Protein AF-A0A1Y1Y7H6-F1 (afdb_monomer_lite)

Foldseek 3Di:
DDDDDDDDDDPPVVVVVVVVVVVPPDPDLDLQAAPAPPGGDGCVPPWAQQPPPRHTHHPQQNDLVRRDPVSVVVVVVVVVVVVVVVVVVVVVQCVVPPCQVVDPVHHVVVVVVVVVVVVVVVVVVVVVCVVPDPDD

Secondary structure (DSSP, 8-state):
-----------SHHHHHHHHHHHHS--PPPTTB-SSTT---B-SSS-EEPTTT--EE-TTT-SHHHH-HHHHHHHHHHHHHHHHHHHHHHHHHHHHSTTTTS-TT--THHHHHHHHHHHHHHHHHHHHHHHHSPP-

Organism: NCBI:txid1314790

pLDDT: mean 80.0, std 14.98, range [40.03, 96.31]

Structure (mmCIF, N/CA/C/O backbone):
data_AF-A0A1Y1Y7H6-F1
#
_entry.id   AF-A0A1Y1Y7H6-F1
#
loop_
_atom_site.group_PDB
_atom_site.id
_atom_site.type_symbol
_atom_site.label_atom_id
_atom_site.label_alt_id
_atom_site.label_comp_id
_atom_site.label_asym_id
_atom_site.label_entity_id
_atom_site.label_seq_id
_atom_site.pdbx_PDB_ins_code
_atom_site.Cartn_x
_atom_site.Cartn_y
_atom_site.Cartn_z
_atom_site.occupancy
_atom_site.B_iso_or_equiv
_atom_site.auth_seq_id
_atom_site.auth_comp_id
_atom_site.auth_asym_id
_atom_site.auth_atom_id
_atom_site.pdbx_PDB_model_num
ATOM 1 N N . MET A 1 1 ? -16.641 -45.936 65.839 1.00 40.03 1 MET A N 1
ATOM 2 C CA . MET A 1 1 ? -17.291 -45.853 64.513 1.00 40.03 1 MET A CA 1
ATOM 3 C C . MET A 1 1 ? -17.625 -44.395 64.236 1.00 40.03 1 MET A C 1
ATOM 5 O O . MET A 1 1 ? -18.627 -43.922 64.743 1.00 40.03 1 MET A O 1
ATOM 9 N N . SER A 1 2 ? -16.796 -43.677 63.478 1.00 43.53 2 SER A N 1
ATOM 10 C CA . SER A 1 2 ? -17.070 -42.270 63.145 1.00 43.53 2 SER A CA 1
ATOM 11 C C . SER A 1 2 ? -16.804 -42.062 61.661 1.00 43.53 2 SER A C 1
ATOM 13 O O . SER A 1 2 ? -15.666 -41.887 61.232 1.00 43.53 2 SER A O 1
ATOM 15 N N . LYS A 1 3 ? -17.862 -42.191 60.855 1.00 45.91 3 LYS A N 1
ATOM 16 C CA . LYS A 1 3 ? -17.809 -41.990 59.405 1.00 45.91 3 LYS A CA 1
ATOM 17 C C . LYS A 1 3 ? -17.693 -40.491 59.125 1.00 45.91 3 LYS A C 1
ATOM 19 O O . LYS A 1 3 ? -18.618 -39.729 59.383 1.00 45.91 3 LYS A O 1
ATOM 24 N N . LYS A 1 4 ? -16.537 -40.096 58.594 1.00 44.19 4 LYS A N 1
ATOM 25 C CA . LYS A 1 4 ? -16.246 -38.774 58.035 1.00 44.19 4 LYS A CA 1
ATOM 26 C C . LYS A 1 4 ? -17.169 -38.531 56.837 1.00 44.19 4 LYS A C 1
ATOM 28 O O . LYS A 1 4 ? -16.998 -39.158 55.795 1.00 44.19 4 LYS A O 1
ATOM 33 N N . GLN A 1 5 ? -18.155 -37.653 56.992 1.00 52.19 5 GLN A N 1
ATOM 34 C CA . GLN A 1 5 ? -18.986 -37.190 55.883 1.00 52.19 5 GLN A CA 1
ATOM 35 C C . GLN A 1 5 ? -18.207 -36.105 55.126 1.00 52.19 5 GLN A C 1
ATOM 37 O O . GLN A 1 5 ? -18.011 -35.002 55.629 1.00 52.19 5 GLN A O 1
ATOM 42 N N . LYS A 1 6 ? -17.699 -36.439 53.934 1.00 46.81 6 LYS A N 1
ATOM 43 C CA . LYS A 1 6 ? -17.248 -35.449 52.946 1.00 46.81 6 LYS A CA 1
ATOM 44 C C . LYS A 1 6 ? -18.500 -34.895 52.269 1.00 46.81 6 LYS A C 1
ATOM 46 O O . LYS A 1 6 ? -19.166 -35.628 51.545 1.00 46.81 6 LYS A O 1
ATOM 51 N N . ASN A 1 7 ? -18.818 -33.634 52.538 1.00 48.47 7 ASN A N 1
ATOM 52 C CA . ASN A 1 7 ? -19.886 -32.915 51.853 1.00 48.47 7 ASN A CA 1
ATOM 53 C C . ASN A 1 7 ? -19.362 -32.438 50.480 1.00 48.47 7 ASN A C 1
ATOM 55 O O . ASN A 1 7 ? -18.284 -31.838 50.451 1.00 48.47 7 ASN A O 1
ATOM 59 N N . PRO A 1 8 ? -20.033 -32.738 49.354 1.00 56.53 8 PRO A N 1
ATOM 60 C CA . PRO A 1 8 ? -19.617 -32.289 48.032 1.00 56.53 8 PRO A CA 1
ATOM 61 C C . PRO A 1 8 ? -20.243 -30.931 47.668 1.00 56.53 8 PRO A C 1
ATOM 63 O O . PRO A 1 8 ? -21.334 -30.610 48.134 1.00 56.53 8 PRO A O 1
ATOM 66 N N . LYS A 1 9 ? -19.582 -30.243 46.726 1.00 50.62 9 LYS A N 1
ATOM 67 C CA . LYS A 1 9 ? -19.993 -29.052 45.950 1.00 50.62 9 LYS A CA 1
ATOM 68 C C . LYS A 1 9 ? -19.611 -27.687 46.524 1.00 50.62 9 LYS A C 1
ATOM 70 O O . LYS A 1 9 ? -20.128 -27.278 47.558 1.00 50.62 9 LYS A O 1
ATOM 75 N N . LYS A 1 10 ? -18.781 -26.979 45.755 1.00 47.00 10 LYS A N 1
ATOM 76 C CA . LYS A 1 10 ? -19.132 -25.736 45.049 1.00 47.00 10 LYS A CA 1
ATOM 77 C C . LYS A 1 10 ? -18.235 -25.655 43.814 1.00 47.00 10 LYS A C 1
ATOM 79 O O . LYS A 1 10 ? -17.021 -25.635 43.944 1.00 47.00 10 LYS A O 1
ATOM 84 N N . GLU A 1 11 ? -18.854 -25.729 42.645 1.00 57.41 11 GLU A N 1
ATOM 85 C CA . GLU A 1 11 ? -18.214 -25.618 41.322 1.00 57.41 11 GLU A CA 1
ATOM 86 C C . GLU A 1 11 ? -18.510 -24.225 40.717 1.00 57.41 11 GLU A C 1
ATOM 88 O O . GLU A 1 11 ? -18.161 -23.941 39.577 1.00 57.41 11 GLU A O 1
ATOM 93 N N . ASP A 1 12 ? -19.171 -23.362 41.500 1.00 56.78 12 ASP A N 1
ATOM 94 C CA . ASP A 1 12 ? -19.652 -22.039 41.098 1.00 56.78 12 ASP A CA 1
ATOM 95 C C . ASP A 1 12 ? -18.588 -20.948 41.323 1.00 56.78 12 ASP A C 1
ATOM 97 O O . ASP A 1 12 ? -18.496 -20.009 40.536 1.00 56.78 12 ASP A O 1
ATOM 101 N N . ASP A 1 13 ? -17.730 -21.110 42.341 1.00 59.03 13 ASP A N 1
ATOM 102 C CA . ASP A 1 13 ? -16.680 -20.135 42.676 1.00 59.03 13 ASP A CA 1
ATOM 103 C C . ASP A 1 13 ? -15.620 -20.029 41.548 1.00 59.03 13 ASP A C 1
ATOM 105 O O . ASP A 1 13 ? -15.135 -18.940 41.245 1.00 59.03 13 ASP A O 1
ATOM 109 N N . ASP A 1 14 ? -15.326 -21.135 40.848 1.00 71.94 14 ASP A N 1
ATOM 110 C CA . ASP A 1 14 ? -14.384 -21.159 39.713 1.00 71.94 14 ASP A CA 1
ATOM 111 C C . ASP A 1 14 ? -14.937 -20.445 38.462 1.00 71.94 14 ASP A C 1
ATOM 113 O O . ASP A 1 14 ? -14.180 -19.905 37.647 1.00 71.94 14 ASP A O 1
ATOM 117 N N . LEU A 1 15 ? -16.263 -20.442 38.281 1.00 72.75 15 LEU A N 1
ATOM 118 C CA . LEU A 1 15 ? -16.916 -19.771 37.155 1.00 72.75 15 LEU A CA 1
ATOM 119 C C . LEU A 1 15 ? -16.983 -18.261 37.379 1.00 72.75 15 LEU A C 1
ATOM 121 O O . LEU A 1 15 ? -16.716 -17.502 36.445 1.00 72.75 15 LEU A O 1
ATOM 125 N N . ASP A 1 16 ? -17.288 -17.827 38.601 1.00 81.00 16 ASP A N 1
ATOM 126 C CA . ASP A 1 16 ? -17.306 -16.408 38.961 1.00 81.00 16 ASP A CA 1
ATOM 127 C C . ASP A 1 16 ? -15.906 -15.777 38.866 1.00 81.00 16 ASP A C 1
ATOM 129 O O . ASP A 1 16 ? -15.763 -14.671 38.336 1.00 81.00 16 ASP A O 1
ATOM 133 N N . ASP A 1 17 ? -14.847 -16.492 39.259 1.00 80.88 17 ASP A N 1
ATOM 134 C CA . ASP A 1 17 ? -13.464 -16.030 39.076 1.00 80.88 17 ASP A CA 1
ATOM 135 C C . ASP A 1 17 ? -13.072 -15.919 37.593 1.00 80.88 17 ASP A C 1
ATOM 137 O O . ASP A 1 17 ? -12.410 -14.957 37.183 1.00 80.88 17 ASP A O 1
ATOM 141 N N . LEU A 1 18 ? -13.534 -16.846 36.747 1.00 76.62 18 LEU A N 1
ATOM 142 C CA . LEU A 1 18 ? -13.300 -16.786 35.304 1.00 76.62 18 LEU A CA 1
ATOM 143 C C . LEU A 1 18 ? -14.050 -15.613 34.653 1.00 76.62 18 LEU A C 1
ATOM 145 O O . LEU A 1 18 ? -13.496 -14.917 33.797 1.00 76.62 18 LEU A O 1
ATOM 149 N N . VAL A 1 19 ? -15.288 -15.355 35.075 1.00 82.44 19 VAL A N 1
ATOM 150 C CA . VAL A 1 19 ? -16.092 -14.210 34.623 1.00 82.44 19 VAL A CA 1
ATOM 151 C C . VAL A 1 19 ? -15.443 -12.895 35.051 1.00 82.44 19 VAL A C 1
ATOM 153 O O . VAL A 1 19 ? -15.297 -11.991 34.225 1.00 82.44 19 VAL A O 1
ATOM 156 N N . ASN A 1 20 ? -14.963 -12.800 36.290 1.00 79.88 20 ASN A N 1
ATOM 157 C CA . ASN A 1 20 ? -14.237 -11.630 36.780 1.00 79.88 20 ASN A CA 1
ATOM 158 C C . ASN A 1 20 ? -12.932 -11.401 36.011 1.00 79.88 20 ASN A C 1
ATOM 160 O O . ASN A 1 20 ? -12.608 -10.256 35.694 1.00 79.88 20 ASN A O 1
ATOM 164 N N . HIS A 1 21 ? -12.212 -12.459 35.634 1.00 74.88 21 HIS A N 1
ATOM 165 C CA . HIS A 1 21 ? -11.014 -12.347 34.803 1.00 74.88 21 HIS A CA 1
ATOM 166 C C . HIS A 1 21 ? -11.332 -11.848 33.380 1.00 74.88 21 HIS A C 1
ATOM 168 O O . HIS A 1 21 ? -10.607 -11.012 32.838 1.00 74.88 21 HIS A O 1
ATOM 174 N N . ILE A 1 22 ? -12.437 -12.300 32.777 1.00 73.69 22 ILE A N 1
ATOM 175 C CA . ILE A 1 22 ? -12.902 -11.821 31.463 1.00 73.69 22 ILE A CA 1
ATOM 176 C C . ILE A 1 22 ? -13.317 -10.344 31.537 1.00 73.69 22 ILE A C 1
ATOM 178 O O . ILE A 1 22 ? -12.941 -9.561 30.666 1.00 73.69 22 ILE A O 1
ATOM 182 N N . LEU A 1 23 ? -14.040 -9.945 32.585 1.00 70.56 23 LEU A N 1
ATOM 183 C CA . LEU A 1 23 ? -14.499 -8.567 32.789 1.00 70.56 23 LEU A CA 1
ATOM 184 C C . LEU A 1 23 ? -13.369 -7.600 33.179 1.00 70.56 23 LEU A C 1
ATOM 186 O O . LEU A 1 23 ? -13.446 -6.416 32.857 1.00 70.56 23 LEU A O 1
ATOM 190 N N . SER A 1 24 ? -12.328 -8.094 33.856 1.00 66.69 24 SER A N 1
ATOM 191 C CA . SER A 1 24 ? -11.156 -7.302 34.262 1.00 66.69 24 SER A CA 1
ATOM 192 C C . SER A 1 24 ? -10.116 -7.165 33.150 1.00 66.69 24 SER A C 1
ATOM 194 O O . SER A 1 24 ? -9.305 -6.238 33.177 1.00 66.69 24 SER A O 1
ATOM 196 N N . SER A 1 25 ? -10.125 -8.066 32.162 1.00 62.41 25 SER A N 1
ATOM 197 C CA . SER A 1 25 ? -9.348 -7.875 30.941 1.00 62.41 25 SER A CA 1
ATOM 198 C C . SER A 1 25 ? -9.914 -6.677 30.175 1.00 62.41 25 SER A C 1
ATOM 200 O O . SER A 1 25 ? -11.124 -6.591 29.972 1.00 62.41 25 SER A O 1
ATOM 202 N N . GLU A 1 26 ? -9.056 -5.715 29.809 1.00 61.44 26 GLU A N 1
ATOM 203 C CA . GLU A 1 26 ? -9.491 -4.502 29.107 1.00 61.44 26 GLU A CA 1
ATOM 204 C C . GLU A 1 26 ? -10.415 -4.887 27.941 1.00 61.44 26 GLU A C 1
ATOM 206 O O . GLU A 1 26 ? -10.026 -5.731 27.124 1.00 61.44 26 GLU A O 1
ATOM 211 N N . PRO A 1 27 ? -11.624 -4.298 27.837 1.00 58.00 27 PRO A N 1
ATOM 212 C CA . PRO A 1 27 ? -12.563 -4.674 26.797 1.00 58.00 27 PRO A CA 1
ATOM 213 C C . PRO A 1 27 ? -11.882 -4.453 25.452 1.00 58.00 27 PRO A C 1
ATOM 215 O O . PRO A 1 27 ? -11.535 -3.322 25.091 1.00 58.00 27 PRO A O 1
ATOM 218 N N . ALA A 1 28 ? -11.654 -5.546 24.722 1.00 63.28 28 ALA A N 1
ATOM 219 C CA . ALA A 1 28 ? -11.130 -5.485 23.372 1.00 63.28 28 ALA A CA 1
ATOM 220 C C . ALA A 1 28 ? -11.994 -4.489 22.586 1.00 63.28 28 ALA A C 1
ATOM 222 O O . ALA A 1 28 ? -13.218 -4.630 22.535 1.00 63.28 28 ALA A O 1
ATOM 223 N N . LYS A 1 29 ? -11.369 -3.431 22.042 1.00 64.50 29 LYS A N 1
ATOM 224 C CA . LYS A 1 29 ? -12.104 -2.399 21.300 1.00 64.50 29 LYS A CA 1
ATOM 225 C C . LYS A 1 29 ? -12.962 -3.080 20.228 1.00 64.50 29 LYS A C 1
ATOM 227 O O . LYS A 1 29 ? -12.437 -3.938 19.517 1.00 64.50 29 LYS A O 1
ATOM 232 N N . PRO A 1 30 ? -14.241 -2.700 20.084 1.00 68.12 30 PRO A N 1
ATOM 233 C CA . PRO A 1 30 ? -15.117 -3.340 19.119 1.00 68.12 30 PRO A CA 1
ATOM 234 C C . PRO A 1 30 ? -14.553 -3.171 17.703 1.00 68.12 30 PRO A C 1
ATOM 236 O O . PRO A 1 30 ? -14.126 -2.081 17.318 1.00 68.12 30 PRO A O 1
ATOM 239 N N . ASP A 1 31 ? -14.627 -4.229 16.891 1.00 70.75 31 ASP A N 1
ATOM 240 C CA . ASP A 1 31 ? -14.125 -4.263 15.501 1.00 70.75 31 ASP A CA 1
ATOM 241 C C . ASP A 1 31 ? -14.749 -3.205 14.568 1.00 70.75 31 ASP A C 1
ATOM 243 O O . ASP A 1 31 ? -14.317 -3.015 13.425 1.00 70.75 31 ASP A O 1
ATOM 247 N N . ASN A 1 32 ? -15.794 -2.532 15.050 1.00 83.12 32 ASN A N 1
ATOM 248 C CA . ASN A 1 32 ? -16.561 -1.504 14.361 1.00 83.12 32 ASN A CA 1
ATOM 249 C C . ASN A 1 32 ? -16.068 -0.080 14.645 1.00 83.12 32 ASN A C 1
ATOM 251 O O . ASN A 1 32 ? -16.710 0.873 14.199 1.00 83.12 32 ASN A O 1
ATOM 255 N N . GLU A 1 33 ? -14.974 0.084 15.386 1.00 89.19 33 GLU A N 1
ATOM 256 C CA . GLU A 1 33 ? -14.373 1.378 15.700 1.00 89.19 33 GLU A CA 1
ATOM 257 C C . GLU A 1 33 ? -12.972 1.529 15.100 1.00 89.19 33 GLU A C 1
ATOM 259 O O . GLU A 1 33 ? -12.320 0.583 14.655 1.00 89.19 33 GLU A O 1
ATOM 264 N N . CYS A 1 34 ? -12.508 2.774 15.028 1.00 91.12 34 CYS A N 1
ATOM 265 C CA . CYS A 1 34 ? -11.143 3.078 14.637 1.00 91.12 34 CYS A CA 1
ATOM 266 C C . CYS A 1 34 ? -10.162 2.482 15.658 1.00 91.12 34 CYS A C 1
ATOM 268 O O . CYS A 1 34 ? -10.245 2.768 16.850 1.00 91.12 34 CYS A O 1
ATOM 270 N N . ALA A 1 35 ? -9.180 1.718 15.181 1.00 89.25 35 ALA A N 1
ATOM 271 C CA . ALA A 1 35 ? -8.184 1.075 16.039 1.00 89.25 35 ALA A CA 1
ATOM 272 C C . ALA A 1 35 ? -7.172 2.047 16.680 1.00 89.25 35 ALA A C 1
ATOM 274 O O . ALA A 1 35 ? -6.358 1.638 17.508 1.00 89.25 35 ALA A O 1
ATOM 275 N N . GLU A 1 36 ? -7.213 3.326 16.303 1.00 87.94 36 GLU A N 1
ATOM 276 C CA . GLU A 1 36 ? -6.409 4.382 16.920 1.00 87.94 36 GLU A CA 1
ATOM 277 C C . GLU A 1 36 ? -6.814 4.588 18.388 1.00 87.94 36 GLU A C 1
ATOM 279 O O . GLU A 1 36 ? -8.002 4.584 18.720 1.00 87.94 36 GLU A O 1
ATOM 284 N N . LYS A 1 37 ? -5.852 4.769 19.303 1.00 84.25 37 LYS A N 1
ATOM 285 C CA . LYS A 1 37 ? -6.151 4.820 20.748 1.00 84.25 37 LYS A CA 1
ATOM 286 C C . LYS A 1 37 ? -7.039 6.011 21.095 1.00 84.25 37 LYS A C 1
ATOM 288 O O . LYS A 1 37 ? -7.998 5.850 21.847 1.00 84.25 37 LYS A O 1
ATOM 293 N N . THR A 1 38 ? -6.759 7.153 20.476 1.00 86.88 38 THR A N 1
ATOM 294 C CA . THR A 1 38 ? -7.426 8.442 20.706 1.00 86.88 38 THR A CA 1
ATOM 295 C C . THR A 1 38 ? -8.720 8.619 19.910 1.00 86.88 38 THR A C 1
ATOM 297 O O . THR A 1 38 ? -9.460 9.571 20.146 1.00 86.88 38 THR A O 1
ATOM 300 N N . CYS A 1 39 ? -9.034 7.716 18.976 1.00 87.38 39 CYS A N 1
ATOM 301 C CA . CYS A 1 39 ? -10.204 7.832 18.112 1.00 87.38 39 CYS A CA 1
ATOM 302 C C . CYS A 1 39 ? -11.281 6.810 18.492 1.00 87.38 39 CYS A C 1
ATOM 304 O O . CYS A 1 39 ? -10.993 5.629 18.655 1.00 87.38 39 CYS A O 1
ATOM 306 N N . ARG A 1 40 ? -12.538 7.263 18.571 1.00 85.31 40 ARG A N 1
ATOM 307 C CA . ARG A 1 40 ? -13.733 6.421 18.791 1.00 85.31 40 ARG A CA 1
ATOM 308 C C . ARG A 1 40 ? -14.718 6.483 17.619 1.00 85.31 40 ARG A C 1
ATOM 310 O O . ARG A 1 40 ? -15.916 6.269 17.767 1.00 85.31 40 ARG A O 1
ATOM 317 N N . GLN A 1 41 ? -14.233 6.860 16.437 1.00 88.00 41 GLN A N 1
ATOM 318 C CA . GLN A 1 41 ? -15.087 6.965 15.259 1.00 88.00 41 GLN A CA 1
ATOM 319 C C . GLN A 1 41 ? -15.472 5.568 14.763 1.00 88.00 41 GLN A C 1
ATOM 321 O O . GLN A 1 41 ? -14.597 4.723 14.564 1.00 88.00 41 GLN A O 1
ATOM 326 N N . LYS A 1 42 ? -16.767 5.353 14.508 1.00 88.38 42 LYS A N 1
ATOM 327 C CA . LYS A 1 42 ? -17.283 4.098 13.952 1.00 88.38 42 LYS A CA 1
ATOM 328 C C . LYS A 1 42 ? -16.795 3.903 12.510 1.00 88.38 42 LYS A C 1
ATOM 330 O O . LYS A 1 42 ? -16.938 4.790 11.670 1.00 88.38 42 LYS A O 1
ATOM 335 N N . THR A 1 43 ? -16.233 2.736 12.228 1.00 86.75 43 THR A N 1
ATOM 336 C CA . THR A 1 43 ? -15.685 2.283 10.938 1.00 86.75 43 THR A CA 1
ATOM 337 C C . THR A 1 43 ? -16.552 1.204 10.279 1.00 86.75 43 THR A C 1
ATOM 339 O O . THR A 1 43 ? -16.153 0.647 9.262 1.00 86.75 43 THR A O 1
ATOM 342 N N . SER A 1 44 ? -17.749 0.934 10.820 1.00 81.94 44 SER A N 1
ATOM 343 C CA . SER A 1 44 ? -18.670 -0.114 10.343 1.00 81.94 44 SER A CA 1
ATOM 344 C C . SER A 1 44 ? -19.063 0.027 8.861 1.00 81.94 44 SER A C 1
ATOM 346 O O . SER A 1 44 ? -19.062 -0.963 8.139 1.00 81.94 44 SER A O 1
ATOM 348 N N . LEU A 1 45 ? -19.323 1.254 8.385 1.00 81.06 45 LEU A N 1
ATOM 349 C CA . LEU A 1 45 ? -19.663 1.536 6.977 1.00 81.06 45 LEU A CA 1
ATOM 350 C C . LEU A 1 45 ? -18.444 1.905 6.117 1.00 81.06 45 LEU A C 1
ATOM 352 O O . LEU A 1 45 ? -18.335 1.478 4.973 1.00 81.06 45 LEU A O 1
ATOM 356 N N . MET A 1 46 ? -17.530 2.720 6.655 1.00 83.56 46 MET A N 1
ATOM 357 C CA . MET A 1 46 ? -16.369 3.258 5.932 1.00 83.56 46 MET A CA 1
ATOM 358 C C . MET A 1 46 ? -15.094 3.118 6.766 1.00 83.56 46 MET A C 1
ATOM 360 O O . MET A 1 46 ? -14.618 4.069 7.393 1.00 83.56 46 MET A O 1
ATOM 364 N N . GLY A 1 47 ? -14.555 1.902 6.783 1.00 89.38 47 GLY A N 1
ATOM 365 C CA . GLY A 1 47 ? -13.287 1.563 7.420 1.00 89.38 47 GLY A CA 1
ATOM 366 C C . GLY A 1 47 ? -12.205 1.241 6.394 1.00 89.38 47 GLY A C 1
ATOM 367 O O . GLY A 1 47 ? -12.447 0.521 5.430 1.00 89.38 47 GLY A O 1
ATOM 368 N N . PHE A 1 48 ? -10.992 1.738 6.625 1.00 91.38 48 PHE A N 1
ATOM 369 C CA . PHE A 1 48 ? -9.813 1.417 5.822 1.00 91.38 48 PHE A CA 1
ATOM 370 C C . PHE A 1 48 ? -8.935 0.432 6.576 1.00 91.38 48 PHE A C 1
ATOM 372 O O . PHE A 1 48 ? -8.543 0.693 7.713 1.00 91.38 48 PHE A O 1
ATOM 379 N N . LEU A 1 49 ? -8.609 -0.689 5.940 1.00 92.12 49 LEU A N 1
ATOM 380 C CA . LEU A 1 49 ? -7.663 -1.658 6.480 1.00 92.12 49 LEU A CA 1
ATOM 381 C C . LEU A 1 49 ? -6.234 -1.227 6.148 1.00 92.12 49 LEU A C 1
ATOM 383 O O . LEU A 1 49 ? -5.886 -1.035 4.984 1.00 92.12 49 LEU A O 1
ATOM 387 N N . CYS A 1 50 ? -5.388 -1.103 7.168 1.00 92.62 50 CYS A N 1
ATOM 388 C CA . CYS A 1 50 ? -3.966 -0.850 6.959 1.00 92.62 50 CYS A CA 1
ATOM 389 C C . CYS A 1 50 ? -3.261 -2.122 6.465 1.00 92.62 50 CYS A C 1
ATOM 391 O O . CYS A 1 50 ? -3.308 -3.155 7.131 1.00 92.62 50 CYS A O 1
ATOM 393 N N . GLY A 1 51 ? -2.538 -2.042 5.344 1.00 92.00 51 GLY A N 1
ATOM 394 C CA . GLY A 1 51 ? -1.794 -3.178 4.781 1.00 92.00 51 GLY A CA 1
ATOM 395 C C . GLY A 1 51 ? -0.634 -3.689 5.650 1.00 92.00 51 GLY A C 1
ATOM 396 O O . GLY A 1 51 ? -0.165 -4.802 5.438 1.00 92.00 51 GLY A O 1
ATOM 397 N N . TYR A 1 52 ? -0.186 -2.911 6.643 1.00 92.12 52 TYR A N 1
ATOM 398 C CA . TYR A 1 52 ? 0.960 -3.259 7.494 1.00 92.12 52 TYR A CA 1
ATOM 399 C C . TYR A 1 52 ? 0.555 -3.900 8.824 1.00 92.12 52 TYR A C 1
ATOM 401 O O . TYR A 1 52 ? 1.144 -4.900 9.230 1.00 92.12 52 TYR A O 1
ATOM 409 N N . CYS A 1 53 ? -0.432 -3.325 9.518 1.00 91.75 53 CYS A N 1
ATOM 410 C CA . CYS A 1 53 ? -0.897 -3.811 10.823 1.00 91.75 53 CYS A CA 1
ATOM 411 C C . CYS A 1 53 ? -2.257 -4.521 10.772 1.00 91.75 53 CYS A C 1
ATOM 413 O O . CYS A 1 53 ? -2.677 -5.075 11.782 1.00 91.75 53 CYS A O 1
ATOM 415 N N . ARG A 1 54 ? -2.933 -4.529 9.612 1.00 90.44 54 ARG A N 1
ATOM 416 C CA . ARG A 1 54 ? -4.223 -5.202 9.364 1.00 90.44 54 ARG A CA 1
ATOM 417 C C . ARG A 1 54 ? -5.361 -4.783 10.303 1.00 90.44 54 ARG A C 1
ATOM 419 O O . ARG A 1 54 ? -6.301 -5.538 10.515 1.00 90.44 54 ARG A O 1
ATOM 426 N N . ARG A 1 55 ? -5.302 -3.558 10.831 1.00 90.25 55 ARG A N 1
ATOM 427 C CA . ARG A 1 55 ? -6.368 -2.946 11.644 1.00 90.25 55 ARG A CA 1
ATOM 428 C C . ARG A 1 55 ? -7.219 -1.980 10.816 1.00 90.25 55 ARG A C 1
ATOM 430 O O . ARG A 1 55 ? -6.735 -1.448 9.813 1.00 90.25 55 ARG A O 1
ATOM 437 N N . LYS A 1 56 ? -8.475 -1.763 11.231 1.00 91.31 56 LYS A N 1
ATOM 438 C CA . LYS A 1 56 ? -9.424 -0.831 10.593 1.00 91.31 56 LYS A CA 1
ATOM 439 C C . LYS A 1 56 ? -9.290 0.580 11.172 1.00 91.31 56 LYS A C 1
ATOM 441 O O . LYS A 1 56 ? -9.290 0.768 12.386 1.00 91.31 56 LYS A O 1
ATOM 446 N N . PHE A 1 57 ? -9.242 1.578 10.297 1.00 92.50 57 PHE A N 1
ATOM 447 C CA . PHE A 1 57 ? -9.121 2.991 10.653 1.00 92.50 57 PHE A CA 1
ATOM 448 C C . PHE A 1 57 ? -10.180 3.840 9.952 1.00 92.50 57 PHE A C 1
ATOM 450 O O . PHE A 1 57 ? -10.665 3.494 8.872 1.00 92.50 57 PHE A O 1
ATOM 457 N N . CYS A 1 58 ? -10.541 4.969 10.562 1.00 93.00 58 CYS A N 1
ATOM 458 C CA . CYS A 1 58 ? -11.415 5.954 9.931 1.00 93.00 58 CYS A CA 1
ATOM 459 C C . CYS A 1 58 ? -10.666 6.766 8.860 1.00 93.00 58 CYS A C 1
ATOM 461 O O . CYS A 1 58 ? -9.440 6.724 8.761 1.00 93.00 58 CYS A O 1
ATOM 463 N N . MET A 1 59 ? -11.396 7.576 8.091 1.00 91.25 59 MET A N 1
ATOM 464 C CA . MET A 1 59 ? -10.833 8.409 7.017 1.00 91.25 59 MET A CA 1
ATOM 465 C C . MET A 1 59 ? -9.675 9.319 7.450 1.00 91.25 59 MET A C 1
ATOM 467 O O . MET A 1 59 ? -8.759 9.542 6.662 1.00 91.25 59 MET A O 1
ATOM 471 N N . LYS A 1 60 ? -9.687 9.808 8.696 1.00 91.25 60 LYS A N 1
ATOM 472 C CA . LYS A 1 60 ? -8.632 10.676 9.243 1.00 91.25 60 LYS A CA 1
ATOM 473 C C . LYS A 1 60 ? -7.349 9.909 9.598 1.00 91.25 60 LYS A C 1
ATOM 475 O O . LYS A 1 60 ? -6.265 10.472 9.501 1.00 91.25 60 LYS A O 1
ATOM 480 N N . HIS A 1 61 ? -7.466 8.627 9.952 1.00 92.38 61 HIS A N 1
ATOM 481 C CA . HIS A 1 61 ? -6.355 7.781 10.416 1.00 92.38 61 HIS A CA 1
ATOM 482 C C . HIS A 1 61 ? -5.968 6.671 9.425 1.00 92.38 61 HIS A C 1
ATOM 484 O O . HIS A 1 61 ? -5.141 5.819 9.736 1.00 92.38 61 HIS A O 1
ATOM 490 N N . ARG A 1 62 ? -6.531 6.676 8.209 1.00 92.19 62 ARG A N 1
ATOM 491 C CA . ARG A 1 62 ? -6.262 5.656 7.178 1.00 92.19 62 ARG A CA 1
ATOM 492 C C . ARG A 1 62 ? -4.791 5.579 6.752 1.00 92.19 62 ARG A C 1
ATOM 494 O O . ARG A 1 62 ? -4.341 4.543 6.276 1.00 92.19 62 ARG A O 1
ATOM 501 N N . LEU A 1 63 ? -4.064 6.688 6.877 1.00 9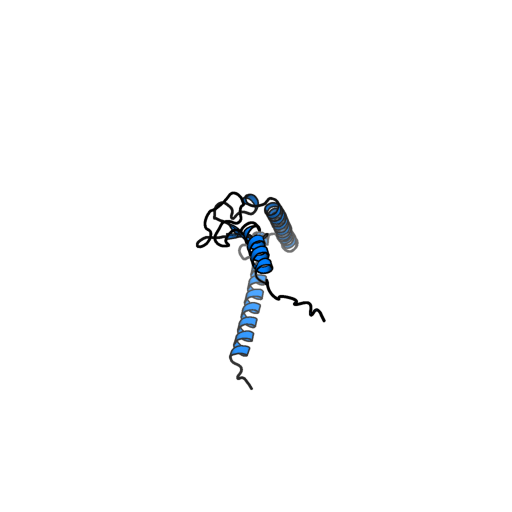2.25 63 LEU A N 1
ATOM 502 C CA . LEU A 1 63 ? -2.664 6.795 6.473 1.00 92.25 63 LEU A CA 1
ATOM 503 C C . LEU A 1 63 ? -1.750 6.157 7.532 1.00 92.25 63 LEU A C 1
ATOM 505 O O . LEU A 1 63 ? -1.974 6.406 8.718 1.00 92.25 63 LEU A O 1
ATOM 509 N N . PRO A 1 64 ? -0.698 5.413 7.132 1.00 92.12 64 PRO A N 1
ATOM 510 C CA . PRO A 1 64 ? 0.268 4.803 8.055 1.00 92.12 64 PRO A CA 1
ATOM 511 C C . PRO A 1 64 ? 0.877 5.815 9.031 1.00 92.12 64 PRO A C 1
ATOM 513 O O . PRO A 1 64 ? 0.970 5.546 10.224 1.00 92.12 64 PRO A O 1
ATOM 516 N N . GLU A 1 65 ? 1.188 7.010 8.523 1.00 91.19 65 GLU A N 1
ATOM 517 C CA . GLU A 1 65 ? 1.776 8.140 9.260 1.00 91.19 65 GLU A CA 1
ATOM 518 C C . GLU A 1 65 ? 0.890 8.676 10.389 1.00 91.19 65 GLU A C 1
ATOM 520 O O . GLU A 1 65 ? 1.378 9.301 11.323 1.00 91.19 65 GLU A O 1
ATOM 525 N N . LYS A 1 66 ? -0.429 8.470 10.309 1.00 91.00 66 LYS A N 1
ATOM 526 C CA . LYS A 1 66 ? -1.383 9.057 11.257 1.00 91.00 66 LYS A CA 1
ATOM 527 C C . LYS A 1 66 ? -1.744 8.137 12.415 1.00 91.00 66 LYS A C 1
ATOM 529 O O . LYS A 1 66 ? -2.317 8.639 13.374 1.00 91.00 66 LYS A O 1
ATOM 534 N N . HIS A 1 67 ? -1.447 6.838 12.324 1.00 90.69 67 HIS A N 1
ATOM 535 C CA . HIS A 1 67 ? -1.854 5.878 13.355 1.00 90.69 67 HIS A CA 1
ATOM 536 C C . HIS A 1 67 ? -0.714 5.089 14.008 1.00 90.69 67 HIS A C 1
ATOM 538 O O . HIS A 1 67 ? -0.887 4.527 15.086 1.00 90.69 67 HIS A O 1
ATOM 544 N N . SER A 1 68 ? 0.463 4.973 13.382 1.00 89.88 68 SER A N 1
ATOM 545 C CA . SER A 1 68 ? 1.591 4.293 14.026 1.00 89.88 68 SER A CA 1
ATOM 546 C C . SER A 1 68 ? 2.919 4.604 13.348 1.00 89.88 68 SER A C 1
ATOM 548 O O . SER A 1 68 ? 3.072 4.370 12.149 1.00 89.88 68 SER A O 1
ATOM 550 N N . SER A 1 69 ? 3.919 4.991 14.140 1.00 90.44 69 SER A N 1
ATOM 551 C CA . SER A 1 69 ? 5.307 5.160 13.685 1.00 90.44 69 SER A CA 1
ATOM 552 C C . SER A 1 69 ? 5.883 3.882 13.057 1.00 90.44 69 SER A C 1
ATOM 554 O O . SER A 1 69 ? 6.572 3.934 12.042 1.00 90.44 69 SER A O 1
ATOM 556 N N . ALA A 1 70 ? 5.528 2.708 13.587 1.00 91.69 70 ALA A N 1
ATOM 557 C CA . ALA A 1 70 ? 5.948 1.428 13.017 1.00 91.69 70 ALA A CA 1
ATOM 558 C C . ALA A 1 70 ? 5.302 1.146 11.646 1.00 91.69 70 ALA A C 1
ATOM 560 O O . ALA A 1 70 ? 5.895 0.475 10.800 1.00 91.69 70 ALA A O 1
ATOM 561 N N . CYS A 1 71 ? 4.077 1.628 11.406 1.00 94.19 71 CYS A N 1
ATOM 562 C CA . CYS A 1 71 ? 3.435 1.507 10.092 1.00 94.19 71 CYS A CA 1
ATOM 563 C C . CYS A 1 71 ? 4.005 2.521 9.097 1.00 94.19 71 CYS A C 1
ATOM 565 O O . CYS A 1 71 ? 4.185 2.188 7.926 1.00 94.19 71 CYS A O 1
ATOM 567 N N . GLU A 1 72 ? 4.326 3.728 9.557 1.00 93.88 72 GLU A N 1
ATOM 568 C CA . GLU A 1 72 ? 5.029 4.745 8.776 1.00 93.88 72 GLU A CA 1
ATOM 569 C C . GLU A 1 72 ? 6.383 4.245 8.269 1.00 93.88 72 GLU A C 1
ATOM 571 O O . GLU A 1 72 ? 6.668 4.347 7.075 1.00 93.88 72 GLU A O 1
ATOM 576 N N . GLU A 1 73 ? 7.205 3.661 9.141 1.00 95.12 73 GLU A N 1
ATOM 577 C CA . GLU A 1 73 ? 8.520 3.151 8.756 1.00 95.12 73 GLU A CA 1
ATOM 578 C C . GLU A 1 73 ? 8.405 2.072 7.671 1.00 95.12 73 GLU A C 1
ATOM 580 O O . GLU A 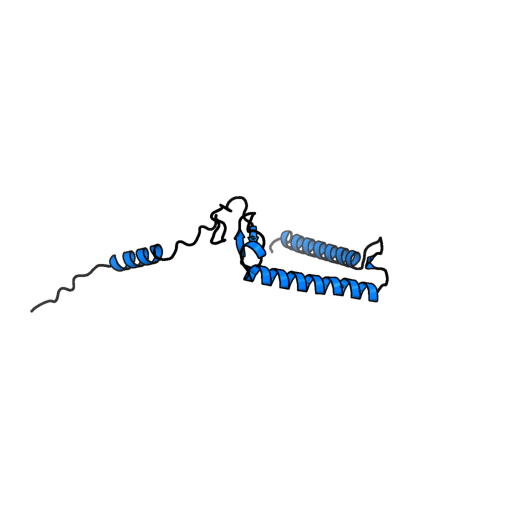1 73 ? 9.069 2.147 6.634 1.00 95.12 73 GLU A O 1
ATOM 585 N N . LYS A 1 74 ? 7.485 1.116 7.848 1.00 94.50 74 LYS A N 1
ATOM 586 C CA . LYS A 1 74 ? 7.206 0.075 6.846 1.00 94.50 74 LYS A CA 1
ATOM 587 C C . LYS A 1 74 ? 6.755 0.669 5.514 1.00 94.50 74 LYS A C 1
ATOM 589 O O . LYS A 1 74 ? 7.215 0.224 4.463 1.00 94.50 74 LYS A O 1
ATOM 594 N N . ALA A 1 75 ? 5.906 1.696 5.547 1.00 93.50 75 ALA A N 1
ATOM 595 C CA . ALA A 1 75 ? 5.463 2.390 4.345 1.00 93.50 75 ALA A CA 1
ATOM 596 C C . ALA A 1 75 ? 6.611 3.113 3.632 1.00 93.50 75 ALA A C 1
ATOM 598 O O . ALA A 1 75 ? 6.738 3.019 2.409 1.00 93.50 75 ALA A O 1
ATOM 599 N N . LYS A 1 76 ? 7.496 3.775 4.385 1.00 93.81 76 LYS A N 1
ATOM 600 C CA . LYS A 1 76 ? 8.690 4.437 3.846 1.00 93.81 76 LYS A CA 1
ATOM 601 C C . LYS A 1 76 ? 9.657 3.439 3.218 1.00 93.81 76 LYS A C 1
ATOM 603 O O . LYS A 1 76 ? 10.159 3.694 2.125 1.00 93.81 76 LYS A O 1
ATOM 608 N N . ILE A 1 77 ? 9.906 2.300 3.863 1.00 95.19 77 ILE A N 1
ATOM 609 C CA . ILE A 1 77 ? 10.775 1.243 3.324 1.00 95.19 77 ILE A CA 1
ATOM 610 C C . ILE A 1 77 ? 10.186 0.675 2.029 1.00 95.19 77 ILE A C 1
ATOM 612 O O . ILE A 1 77 ? 10.899 0.584 1.030 1.00 95.19 77 ILE A O 1
ATOM 616 N N . ALA A 1 78 ? 8.889 0.357 2.014 1.00 93.62 78 ALA A N 1
ATOM 617 C CA . ALA A 1 78 ? 8.211 -0.164 0.828 1.00 93.62 78 ALA A CA 1
ATOM 618 C C . ALA A 1 78 ? 8.243 0.835 -0.344 1.00 93.62 78 ALA A C 1
ATOM 620 O O . ALA A 1 78 ? 8.589 0.470 -1.469 1.00 93.62 78 ALA A O 1
ATOM 621 N N . SER A 1 79 ? 7.962 2.112 -0.076 1.00 92.62 79 SER A N 1
ATOM 622 C CA . SER A 1 79 ? 8.047 3.187 -1.073 1.00 92.62 79 SER A CA 1
ATOM 623 C C . SER A 1 79 ? 9.471 3.349 -1.621 1.00 92.62 79 SER A C 1
ATOM 625 O O . SER A 1 79 ? 9.686 3.401 -2.828 1.00 92.62 79 SER A O 1
ATOM 627 N N . ARG A 1 80 ? 10.490 3.317 -0.755 1.00 95.00 80 ARG A N 1
ATOM 628 C CA . ARG A 1 80 ? 11.895 3.379 -1.187 1.00 95.00 80 ARG A CA 1
ATOM 629 C C . ARG A 1 80 ? 12.302 2.171 -2.028 1.00 95.00 80 ARG A C 1
ATOM 631 O O . ARG A 1 80 ? 13.046 2.337 -2.991 1.00 95.00 80 ARG A O 1
ATOM 638 N N . ALA A 1 81 ? 11.859 0.970 -1.666 1.00 94.12 81 ALA A N 1
ATOM 639 C CA . ALA A 1 81 ? 12.176 -0.250 -2.402 1.00 94.12 81 ALA A CA 1
ATOM 640 C C . ALA A 1 81 ? 11.557 -0.237 -3.807 1.00 94.12 81 ALA A C 1
ATOM 642 O O . ALA A 1 81 ? 12.260 -0.496 -4.781 1.00 94.12 81 ALA A O 1
ATOM 643 N N . THR A 1 82 ? 10.279 0.135 -3.910 1.00 93.06 82 THR A N 1
ATOM 644 C CA . THR A 1 82 ? 9.573 0.265 -5.196 1.00 93.06 82 THR A CA 1
ATOM 645 C C . THR A 1 82 ? 10.199 1.348 -6.066 1.00 93.06 82 THR A C 1
ATOM 647 O O . THR A 1 82 ? 10.571 1.063 -7.198 1.00 93.06 82 THR A O 1
ATOM 650 N N . TYR A 1 83 ? 10.467 2.535 -5.516 1.00 94.31 83 TYR A N 1
ATOM 651 C CA . TYR A 1 83 ? 11.156 3.601 -6.245 1.00 94.31 83 TYR A CA 1
ATOM 652 C C . TYR A 1 83 ? 12.525 3.159 -6.781 1.00 94.31 83 TYR A C 1
ATOM 654 O O . TYR A 1 83 ? 12.844 3.394 -7.946 1.00 94.31 83 TYR A O 1
ATOM 662 N N . LYS A 1 84 ? 13.346 2.486 -5.961 1.00 94.88 84 LYS A N 1
ATOM 663 C CA . LYS A 1 84 ? 14.638 1.930 -6.404 1.00 94.88 84 LYS A CA 1
ATOM 664 C C . LYS A 1 84 ? 14.461 0.906 -7.522 1.00 94.88 84 LYS A C 1
ATOM 666 O O . LYS A 1 84 ? 15.207 0.927 -8.493 1.00 94.88 84 LYS A O 1
ATOM 671 N N . GLN A 1 85 ? 13.487 0.013 -7.397 1.00 91.62 85 GLN A N 1
ATOM 672 C CA . GLN A 1 85 ? 13.220 -0.983 -8.424 1.00 91.62 85 GLN A CA 1
ATOM 673 C C . GLN A 1 85 ? 12.780 -0.324 -9.736 1.00 91.62 85 GLN A C 1
ATOM 675 O O . GLN A 1 85 ? 13.334 -0.643 -10.786 1.00 91.62 85 GLN A O 1
ATOM 680 N N . ASP A 1 86 ? 11.840 0.613 -9.682 1.00 89.12 86 ASP A N 1
ATOM 681 C CA . ASP A 1 86 ? 11.283 1.269 -10.864 1.00 89.12 86 ASP A CA 1
ATOM 682 C C . ASP A 1 86 ? 12.313 2.174 -11.541 1.00 89.12 86 ASP A C 1
ATOM 684 O O . ASP A 1 86 ? 12.523 2.069 -12.749 1.00 89.12 86 ASP A O 1
ATOM 688 N N . SER A 1 87 ? 13.053 2.974 -10.770 1.00 90.50 87 SER A N 1
ATOM 689 C CA . SER A 1 87 ? 14.179 3.759 -11.295 1.00 90.50 87 SER A CA 1
ATOM 690 C C . SER A 1 87 ? 15.226 2.874 -11.971 1.00 90.50 8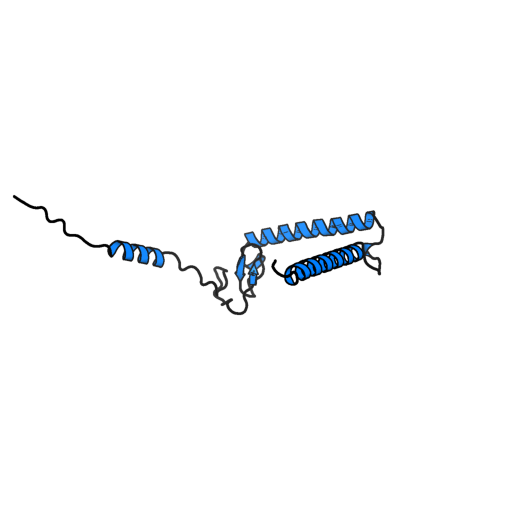7 SER A C 1
ATOM 692 O O . SER A 1 87 ? 15.662 3.184 -13.081 1.00 90.50 87 SER A O 1
ATOM 694 N N . MET A 1 88 ? 15.586 1.731 -11.379 1.00 90.38 88 MET A N 1
ATOM 695 C CA . MET A 1 88 ? 16.521 0.815 -12.030 1.00 90.38 88 MET A CA 1
ATOM 696 C C . MET A 1 88 ? 15.952 0.193 -13.301 1.00 90.38 88 MET A C 1
ATOM 698 O O . MET A 1 88 ? 16.692 0.010 -14.270 1.00 90.38 88 MET A O 1
ATOM 702 N N . ARG A 1 89 ? 14.652 -0.108 -13.352 1.00 86.50 89 ARG A N 1
ATOM 703 C CA . ARG A 1 89 ? 14.010 -0.600 -14.580 1.00 86.50 89 ARG A CA 1
ATOM 704 C C . ARG A 1 89 ? 14.086 0.443 -15.687 1.00 86.50 89 ARG A C 1
ATOM 706 O O . ARG A 1 89 ? 14.550 0.113 -16.771 1.00 86.50 89 ARG A O 1
ATOM 713 N N . ILE A 1 90 ? 13.768 1.697 -15.386 1.00 85.88 90 ILE A N 1
ATOM 714 C CA . ILE A 1 90 ? 13.843 2.809 -16.342 1.00 85.88 90 ILE A CA 1
ATOM 715 C C . ILE A 1 90 ? 15.278 2.978 -16.868 1.00 85.88 90 ILE A C 1
ATOM 717 O O . ILE A 1 90 ? 15.500 2.977 -18.077 1.00 85.88 90 ILE A O 1
ATOM 721 N N . ILE A 1 91 ? 16.279 3.027 -15.980 1.00 88.00 91 ILE A N 1
ATOM 722 C CA . ILE A 1 91 ? 17.692 3.184 -16.370 1.00 88.00 91 ILE A CA 1
ATOM 723 C C . ILE A 1 91 ? 18.172 2.003 -17.224 1.00 88.00 91 ILE A C 1
ATOM 725 O O . ILE A 1 91 ? 18.898 2.184 -18.202 1.00 88.00 91 ILE A O 1
ATOM 729 N N . THR A 1 92 ? 17.810 0.773 -16.852 1.00 86.31 92 THR A N 1
ATOM 730 C CA . THR A 1 92 ? 18.228 -0.420 -17.604 1.00 86.31 92 THR A CA 1
ATOM 731 C C . THR A 1 92 ? 17.545 -0.518 -18.965 1.00 86.31 92 THR A C 1
ATOM 733 O O . THR A 1 92 ? 18.176 -0.985 -19.913 1.00 86.31 92 THR A O 1
ATOM 736 N N . GLU A 1 93 ? 16.295 -0.072 -19.091 1.00 83.12 93 GLU A N 1
ATOM 737 C CA . GLU A 1 93 ? 15.598 0.002 -20.375 1.00 83.12 93 GLU A CA 1
ATOM 738 C C . GLU A 1 93 ? 16.215 1.056 -21.298 1.00 83.12 93 GLU A C 1
ATOM 740 O O . GLU A 1 93 ? 16.494 0.727 -22.450 1.00 83.12 93 GLU A O 1
ATOM 745 N N . GLU A 1 94 ? 16.546 2.246 -20.790 1.00 83.25 94 GLU A N 1
ATOM 746 C CA . GLU A 1 94 ? 17.255 3.278 -21.562 1.00 83.25 94 GLU A CA 1
ATOM 747 C C . GLU A 1 94 ? 18.628 2.808 -22.048 1.00 83.25 94 GLU A C 1
ATOM 749 O O . GLU A 1 94 ? 18.974 2.990 -23.212 1.00 83.25 94 GLU A O 1
ATOM 754 N N . LYS A 1 95 ? 19.400 2.120 -21.196 1.00 85.00 95 LYS A N 1
ATOM 755 C CA . LYS A 1 95 ? 20.694 1.548 -21.608 1.00 85.00 95 LYS A CA 1
ATOM 756 C C . LYS A 1 95 ? 20.552 0.497 -22.707 1.00 85.00 95 LYS A C 1
ATOM 758 O O . LYS A 1 95 ? 21.421 0.394 -23.566 1.00 85.00 95 LYS A O 1
ATOM 763 N N . LYS A 1 96 ? 19.491 -0.315 -22.668 1.00 83.56 96 LYS A N 1
ATOM 764 C CA . LYS A 1 96 ? 19.231 -1.340 -23.692 1.00 83.56 96 LYS A CA 1
ATOM 765 C C . LYS A 1 96 ? 18.733 -0.727 -24.996 1.00 83.56 96 LYS A C 1
ATOM 767 O O . LYS A 1 96 ? 19.038 -1.255 -26.063 1.00 83.56 96 LYS A O 1
ATOM 772 N N . LYS A 1 97 ? 17.906 0.315 -24.907 1.00 80.06 97 LYS A N 1
ATOM 773 C CA . LYS A 1 97 ? 17.281 1.000 -26.038 1.00 80.06 97 LYS A CA 1
ATOM 774 C C . LYS A 1 97 ? 17.160 2.493 -25.713 1.00 80.06 97 LYS A C 1
ATOM 776 O O . LYS A 1 97 ? 16.190 2.873 -25.053 1.00 80.06 97 LYS A O 1
ATOM 781 N N . PRO A 1 98 ? 18.102 3.329 -26.179 1.00 80.31 98 PRO A N 1
ATOM 782 C CA . PRO A 1 98 ? 18.069 4.757 -25.887 1.00 80.31 98 PRO A CA 1
ATOM 783 C C . PRO A 1 98 ? 16.799 5.386 -26.471 1.00 80.31 98 PRO A C 1
ATOM 785 O O . PRO A 1 98 ? 16.433 5.105 -27.614 1.00 80.31 98 PRO A O 1
ATOM 788 N N . GLY A 1 99 ? 16.101 6.200 -25.677 1.00 76.19 99 GLY A N 1
ATOM 789 C CA . GLY A 1 99 ? 14.841 6.845 -26.061 1.00 76.19 99 GLY A CA 1
ATOM 790 C C . GLY A 1 99 ? 13.603 5.947 -25.957 1.00 76.19 99 GLY A C 1
ATOM 791 O O . GLY A 1 99 ? 12.508 6.368 -26.328 1.00 76.19 99 GLY A O 1
ATOM 792 N N . SER A 1 100 ? 13.732 4.717 -25.444 1.00 72.81 100 SER A N 1
ATOM 793 C CA . SER A 1 100 ? 12.601 3.791 -25.300 1.00 72.81 100 SER A CA 1
ATOM 794 C C . SER A 1 100 ? 11.593 4.209 -24.226 1.00 72.81 100 SER A C 1
ATOM 796 O O . SER A 1 100 ? 10.441 3.779 -24.305 1.00 72.81 100 SER A O 1
ATOM 798 N N . THR A 1 101 ? 11.988 4.995 -23.227 1.00 67.31 101 THR A N 1
ATOM 799 C CA . THR A 1 101 ? 11.094 5.510 -22.174 1.00 67.31 101 THR A CA 1
ATOM 800 C C . THR A 1 101 ? 10.235 6.680 -22.651 1.00 67.31 101 THR A C 1
ATOM 802 O O . THR A 1 101 ? 9.160 6.893 -22.100 1.00 67.31 101 THR A O 1
ATOM 805 N N . TYR A 1 102 ? 10.650 7.371 -23.720 1.00 67.31 102 TYR A N 1
ATOM 806 C CA . TYR A 1 102 ? 9.912 8.470 -24.361 1.00 67.31 102 TYR A CA 1
ATOM 807 C C . TYR A 1 102 ? 9.245 8.063 -25.686 1.00 67.31 102 TYR A C 1
ATOM 809 O O . TYR A 1 102 ? 8.605 8.885 -26.343 1.00 67.31 102 TYR A O 1
ATOM 817 N N . ALA A 1 103 ? 9.393 6.803 -26.107 1.00 64.88 103 ALA A N 1
ATOM 818 C CA . ALA A 1 103 ? 8.866 6.332 -27.380 1.00 64.88 103 ALA A CA 1
ATOM 819 C C . ALA A 1 103 ? 7.319 6.326 -27.376 1.00 64.88 103 ALA A C 1
ATOM 821 O O . ALA A 1 103 ? 6.710 5.690 -26.509 1.00 64.88 103 ALA A O 1
ATOM 822 N N . PRO A 1 104 ? 6.661 6.939 -28.381 1.00 60.84 104 PRO A N 1
ATOM 823 C CA . PRO A 1 104 ? 5.204 7.112 -28.406 1.00 60.84 104 PRO A CA 1
ATOM 824 C C . PRO A 1 104 ? 4.428 5.787 -28.492 1.00 60.84 104 PRO A C 1
ATOM 826 O O . PRO A 1 104 ? 3.272 5.720 -28.089 1.00 60.84 104 PRO A O 1
ATOM 829 N N . ASN A 1 105 ? 5.075 4.710 -28.956 1.00 56.69 105 ASN A N 1
ATOM 830 C CA . ASN A 1 105 ? 4.448 3.401 -29.175 1.00 56.69 105 ASN A CA 1
ATOM 831 C C . ASN A 1 105 ? 4.761 2.367 -28.080 1.00 56.69 105 ASN A C 1
ATOM 833 O O . ASN A 1 105 ? 4.676 1.159 -28.315 1.00 56.69 105 ASN A O 1
ATOM 837 N N . GLY A 1 106 ? 5.074 2.848 -26.876 1.00 53.25 106 GLY A N 1
ATOM 838 C CA . GLY A 1 106 ? 5.108 2.049 -25.661 1.00 53.25 106 GLY A CA 1
ATOM 839 C C . GLY A 1 106 ? 6.405 1.269 -25.492 1.00 53.25 106 GLY A C 1
ATOM 840 O O . GLY A 1 106 ? 6.786 0.441 -26.324 1.00 53.25 106 GLY A O 1
ATOM 841 N N . SER A 1 107 ? 7.045 1.513 -24.356 1.00 55.81 107 SER A N 1
ATOM 842 C CA . SER A 1 107 ? 8.185 0.770 -23.832 1.00 55.81 107 SER A CA 1
ATOM 843 C C . SER A 1 107 ? 7.970 -0.755 -23.850 1.00 55.81 107 SER A C 1
ATOM 845 O O . SER A 1 107 ? 6.889 -1.283 -24.141 1.00 55.81 107 SER A O 1
ATOM 847 N N . SER A 1 108 ? 9.033 -1.490 -23.510 1.00 59.19 108 SER A N 1
ATOM 848 C CA . SER A 1 108 ? 9.079 -2.956 -23.344 1.00 59.19 108 SER A CA 1
ATOM 849 C C . SER A 1 108 ? 7.866 -3.545 -22.583 1.00 59.19 108 SER A C 1
ATOM 851 O O . SER A 1 108 ? 7.437 -4.679 -22.835 1.00 59.19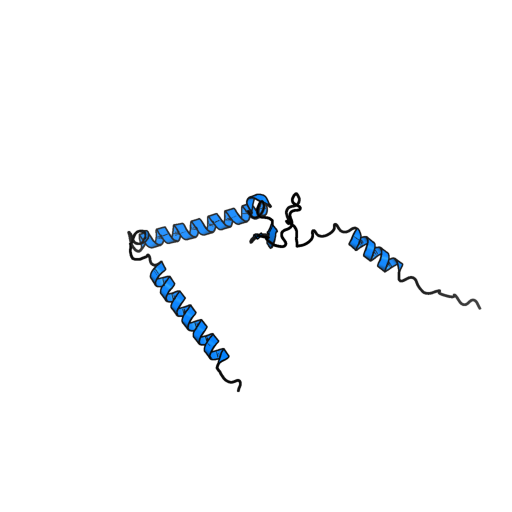 108 SER A O 1
ATOM 853 N N . GLU A 1 109 ? 7.222 -2.727 -21.755 1.00 57.59 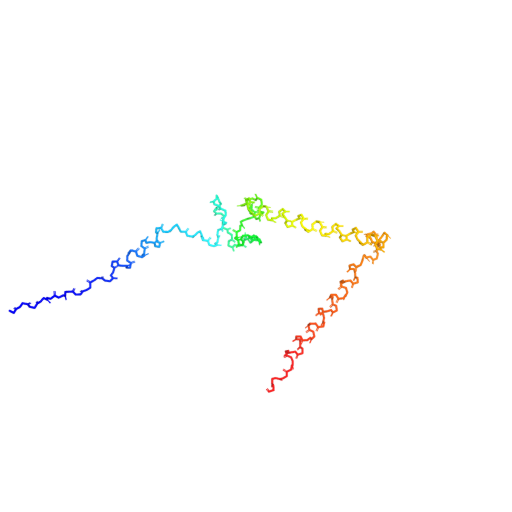109 GLU A N 1
ATOM 854 C CA . GLU A 1 109 ? 6.001 -3.006 -21.013 1.00 57.59 109 GLU A CA 1
ATOM 855 C C . GLU A 1 109 ? 4.778 -3.363 -21.878 1.00 57.59 109 GLU A C 1
ATOM 857 O O . GLU A 1 109 ? 3.979 -4.211 -21.478 1.00 57.59 109 GLU A O 1
ATOM 862 N N . SER A 1 110 ? 4.640 -2.824 -23.096 1.00 60.09 110 SER A N 1
ATOM 863 C CA . SER A 1 110 ? 3.509 -3.142 -23.989 1.00 60.09 110 SER A CA 1
ATOM 864 C C . SER A 1 110 ? 3.534 -4.600 -24.474 1.00 60.09 110 SER A C 1
ATOM 866 O O . SER A 1 110 ? 2.501 -5.274 -24.525 1.00 60.09 110 SER A O 1
ATOM 868 N N . LYS A 1 111 ? 4.729 -5.131 -24.764 1.00 64.38 111 LYS A N 1
ATOM 869 C CA . LYS A 1 111 ? 4.938 -6.541 -25.133 1.00 64.38 111 LYS A CA 1
ATOM 870 C C . LYS A 1 111 ? 4.747 -7.456 -23.925 1.00 64.38 111 LYS A C 1
ATOM 872 O O . LYS A 1 111 ? 4.138 -8.517 -24.056 1.00 64.38 111 LYS A O 1
ATOM 877 N N . SER A 1 112 ? 5.199 -7.012 -22.750 1.00 70.38 112 SER A N 1
ATOM 878 C CA . SER A 1 112 ? 4.990 -7.722 -21.485 1.00 70.38 112 SER A CA 1
ATOM 879 C C . SER A 1 112 ? 3.498 -7.827 -21.131 1.00 70.38 112 SER A C 1
ATOM 881 O O . SER A 1 112 ? 3.016 -8.916 -20.823 1.00 70.38 112 SER A O 1
ATOM 883 N N . ARG A 1 113 ? 2.719 -6.746 -21.301 1.00 78.62 113 ARG A N 1
ATOM 884 C CA . ARG A 1 113 ? 1.256 -6.747 -21.103 1.00 78.62 113 ARG A CA 1
ATOM 885 C C . ARG A 1 113 ? 0.540 -7.717 -22.038 1.00 78.62 113 ARG A C 1
ATOM 887 O O . ARG A 1 113 ? -0.272 -8.502 -21.561 1.00 78.62 113 ARG A O 1
ATOM 894 N N . LYS A 1 114 ? 0.878 -7.740 -23.333 1.00 83.56 114 LYS A N 1
ATOM 895 C CA . LYS A 1 114 ? 0.287 -8.698 -24.289 1.00 83.56 114 LYS A CA 1
ATOM 896 C C . LYS A 1 114 ? 0.590 -10.153 -23.918 1.00 83.56 114 LYS A C 1
ATOM 898 O O . LYS A 1 114 ? -0.297 -11.000 -23.995 1.00 83.56 114 LYS A O 1
ATOM 903 N N . ASN A 1 115 ? 1.816 -10.450 -23.476 1.00 85.50 115 ASN A N 1
ATOM 904 C CA . ASN A 1 115 ? 2.177 -11.799 -23.031 1.00 85.50 115 ASN A CA 1
ATOM 905 C C . ASN A 1 115 ? 1.422 -12.207 -21.753 1.00 85.50 115 ASN A C 1
ATOM 907 O O . ASN A 1 115 ? 0.925 -13.330 -21.662 1.00 85.50 115 ASN A O 1
ATOM 911 N N . LEU A 1 116 ? 1.284 -11.293 -20.788 1.00 86.94 116 LEU A N 1
ATOM 912 C CA . LEU A 1 116 ? 0.498 -11.514 -19.571 1.00 86.94 116 LEU A CA 1
ATOM 913 C C . LEU A 1 116 ? -0.986 -11.733 -19.885 1.00 86.94 116 LEU A C 1
ATOM 915 O O . LEU A 1 116 ? -1.600 -12.641 -19.327 1.00 86.94 116 LEU A O 1
ATOM 919 N N . GLU A 1 117 ? -1.547 -10.965 -20.817 1.00 92.38 117 GLU A N 1
ATOM 920 C CA . GLU A 1 117 ? -2.935 -11.109 -21.260 1.00 92.38 117 GLU A CA 1
ATOM 921 C C . GLU A 1 117 ? -3.177 -12.463 -21.944 1.00 92.38 117 GLU A C 1
ATOM 923 O O . GLU A 1 117 ? -4.170 -13.138 -21.670 1.00 92.38 117 GLU A O 1
ATOM 928 N N . GLN A 1 118 ? -2.238 -12.916 -22.780 1.00 94.25 118 GLN A N 1
ATOM 929 C CA . GLN A 1 118 ? -2.288 -14.255 -23.371 1.00 94.25 118 GLN A CA 1
ATOM 930 C C . GLN A 1 118 ? -2.219 -15.353 -22.303 1.00 94.25 118 GLN A C 1
ATOM 932 O O . GLN A 1 118 ? -3.011 -16.295 -22.344 1.00 94.25 118 GLN A O 1
ATOM 937 N N . ARG A 1 119 ? -1.329 -15.228 -21.309 1.00 94.31 119 ARG A N 1
ATOM 938 C CA . ARG A 1 119 ? -1.247 -16.179 -20.186 1.00 94.31 119 ARG A CA 1
ATOM 939 C C . ARG A 1 119 ? -2.541 -16.215 -19.375 1.00 94.31 119 ARG A C 1
ATOM 941 O O . ARG A 1 119 ? -2.995 -17.300 -19.021 1.00 94.31 119 ARG A O 1
ATOM 948 N N . LEU A 1 120 ? -3.151 -15.059 -19.116 1.00 96.19 120 LEU A N 1
ATOM 949 C CA . LEU A 1 120 ? -4.441 -14.969 -18.432 1.00 96.19 120 LEU A CA 1
ATOM 950 C C . LEU A 1 120 ? -5.540 -15.679 -19.232 1.00 96.19 120 LEU A C 1
ATOM 952 O O . LEU A 1 120 ? -6.252 -16.514 -18.681 1.00 96.19 120 LEU A O 1
ATOM 956 N N . LYS A 1 121 ? -5.629 -15.416 -20.542 1.00 96.31 121 LYS A N 1
ATOM 957 C CA . LYS A 1 121 ? -6.575 -16.091 -21.446 1.00 96.31 121 LYS A CA 1
ATOM 958 C C . LYS A 1 121 ? -6.391 -17.608 -21.438 1.00 96.31 121 LYS A C 1
ATOM 960 O O . LYS A 1 121 ? -7.380 -18.335 -21.402 1.00 96.31 121 LYS A O 1
ATOM 965 N N . ASN A 1 122 ? -5.152 -18.093 -21.429 1.00 95.88 122 ASN A N 1
ATOM 966 C CA . ASN A 1 122 ? -4.872 -19.528 -21.373 1.00 95.88 122 ASN A CA 1
ATOM 967 C C . ASN A 1 122 ? -5.333 -20.151 -20.048 1.00 95.88 122 ASN A C 1
ATOM 969 O O . ASN A 1 122 ? -6.021 -21.168 -20.080 1.00 95.88 122 ASN A O 1
ATOM 973 N N . LYS A 1 123 ? -5.055 -19.504 -18.908 1.00 96.00 123 LYS A N 1
ATOM 974 C CA . LYS A 1 123 ? -5.540 -19.959 -17.593 1.00 96.00 123 LYS A CA 1
ATOM 975 C C . LYS A 1 123 ? -7.066 -19.982 -17.508 1.00 96.00 123 LYS A C 1
ATOM 977 O O . LYS A 1 123 ? -7.634 -20.930 -16.978 1.00 96.00 123 LYS A O 1
ATOM 982 N N . LEU A 1 124 ? -7.742 -18.973 -18.062 1.00 96.12 124 LEU A N 1
ATOM 983 C CA . LEU A 1 124 ? -9.208 -18.944 -18.115 1.00 96.12 124 LEU A CA 1
ATOM 984 C C . LEU A 1 124 ? -9.766 -20.114 -18.931 1.00 96.12 124 LEU A C 1
ATOM 986 O O . LEU A 1 124 ? -10.702 -20.770 -18.484 1.00 96.12 124 LEU A O 1
ATOM 990 N N . LYS A 1 125 ? -9.167 -20.418 -20.089 1.00 95.12 125 LYS A N 1
ATOM 991 C CA . LYS A 1 125 ? -9.551 -21.580 -20.905 1.00 95.12 125 LYS A CA 1
ATOM 992 C C . LYS A 1 125 ? -9.319 -22.900 -20.172 1.00 95.12 125 LYS A C 1
ATOM 994 O O . LYS A 1 125 ? -10.137 -23.804 -20.289 1.00 95.12 125 LYS A O 1
ATOM 999 N N . GLU A 1 126 ? -8.224 -23.023 -19.431 1.00 94.06 126 GLU A N 1
ATOM 1000 C CA . GLU A 1 126 ? -7.918 -24.213 -18.634 1.00 94.06 126 GLU A CA 1
ATOM 1001 C C . GLU A 1 126 ? -8.952 -24.425 -17.521 1.00 94.06 126 GLU A C 1
ATOM 1003 O O . GLU A 1 126 ? -9.566 -25.489 -17.451 1.00 94.06 126 GLU A O 1
ATOM 1008 N N . HIS A 1 127 ? -9.245 -23.387 -16.731 1.00 92.50 127 HIS A N 1
ATOM 1009 C CA . HIS A 1 127 ? -10.300 -23.439 -15.718 1.00 92.50 127 HIS A CA 1
ATOM 1010 C C . HIS A 1 127 ? -11.690 -23.672 -16.322 1.00 92.50 127 HIS A C 1
ATOM 1012 O O . HIS A 1 127 ? -12.513 -24.353 -15.719 1.00 92.50 127 HIS A O 1
ATOM 1018 N N . GLN A 1 128 ? -11.970 -23.151 -17.520 1.00 92.06 128 GLN A N 1
ATOM 1019 C CA . GLN A 1 128 ? -13.225 -23.426 -18.218 1.00 92.06 128 GLN A CA 1
ATOM 1020 C C . GLN A 1 128 ? -13.333 -24.904 -18.606 1.00 92.06 128 GLN A C 1
ATOM 1022 O O . GLN A 1 128 ? -14.362 -25.515 -18.338 1.00 92.06 128 GLN A O 1
ATOM 1027 N N . LYS A 1 129 ? -12.263 -25.499 -19.152 1.00 87.94 129 LYS A N 1
ATOM 1028 C CA . LYS A 1 129 ? -12.215 -26.931 -19.483 1.00 87.94 129 LYS A CA 1
ATOM 1029 C C . LYS A 1 129 ? -12.432 -27.813 -18.256 1.00 87.94 129 LYS A C 1
ATOM 1031 O O . LYS A 1 129 ? -13.196 -28.764 -18.349 1.00 87.94 129 LYS A O 1
ATOM 1036 N N . GLN A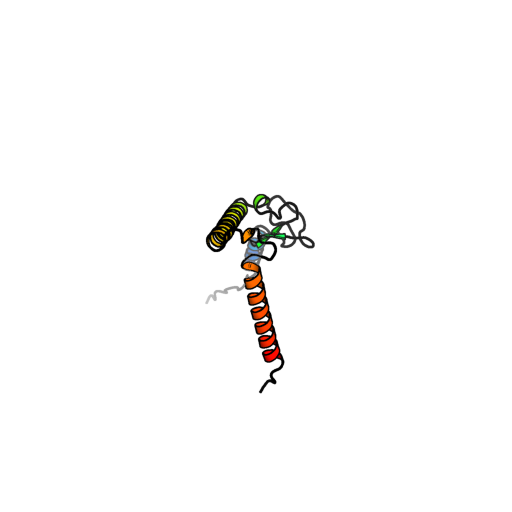 1 130 ? -11.823 -27.463 -17.120 1.00 84.62 130 GLN A N 1
ATOM 1037 C CA . GLN A 1 130 ? -12.014 -28.167 -15.845 1.00 84.62 130 GLN A CA 1
ATOM 1038 C C . GLN A 1 130 ? -13.472 -28.121 -15.356 1.00 84.62 130 GLN A C 1
ATOM 1040 O O . GLN A 1 130 ? -13.932 -29.054 -14.710 1.00 84.62 130 GLN A O 1
ATOM 1045 N N . ARG A 1 131 ? -14.218 -27.052 -15.669 1.00 82.12 131 ARG A N 1
ATOM 1046 C CA . ARG A 1 131 ? -15.647 -26.934 -15.321 1.00 82.12 131 ARG A CA 1
ATOM 1047 C C . ARG A 1 131 ? -16.566 -27.685 -16.282 1.00 82.12 131 ARG A C 1
ATOM 1049 O O . ARG A 1 131 ? -17.658 -28.065 -15.882 1.00 82.12 131 ARG A O 1
ATOM 1056 N N . THR A 1 132 ? -16.164 -27.846 -17.542 1.00 79.50 132 THR A N 1
ATOM 1057 C CA . THR A 1 132 ? -16.988 -28.478 -18.586 1.00 79.50 132 THR A CA 1
ATOM 1058 C C . THR A 1 132 ? -16.672 -29.954 -18.811 1.00 79.50 132 THR A C 1
ATOM 1060 O O . THR A 1 132 ? -17.423 -30.621 -19.515 1.00 79.50 132 THR A O 1
ATOM 1063 N N . SER A 1 133 ? -15.565 -30.477 -18.275 1.00 67.12 133 SER A N 1
ATOM 1064 C CA . SER A 1 133 ? -15.267 -31.908 -18.338 1.00 67.12 133 SER A CA 1
ATOM 1065 C C . SER A 1 133 ? -16.288 -32.686 -17.498 1.00 67.12 133 SER A C 1
ATOM 1067 O O . SER A 1 133 ? -16.407 -32.397 -16.305 1.00 67.12 133 SER A O 1
ATOM 1069 N N . PRO A 1 134 ? -17.024 -33.647 -18.085 1.00 63.78 134 PRO A N 1
ATOM 1070 C CA . PRO A 1 134 ? -17.973 -34.457 -17.336 1.00 63.78 134 PRO A CA 1
ATOM 1071 C C . PRO A 1 134 ? -17.211 -35.285 -16.301 1.00 63.78 134 PRO A C 1
ATOM 1073 O O . PRO A 1 134 ? -16.171 -35.869 -16.609 1.00 63.78 134 PRO A O 1
ATOM 1076 N N . ASN A 1 135 ? -17.719 -35.289 -15.069 1.00 64.25 135 ASN A N 1
ATOM 1077 C CA . ASN A 1 135 ? -17.196 -36.122 -13.992 1.00 64.25 135 ASN A CA 1
ATOM 1078 C C . ASN A 1 135 ? -17.317 -37.586 -14.447 1.00 64.25 135 ASN A C 1
ATOM 1080 O O . ASN A 1 135 ? -18.423 -38.015 -14.782 1.00 64.25 135 ASN A O 1
ATOM 1084 N N . LYS A 1 136 ? -16.189 -38.289 -14.575 1.00 54.75 136 LYS A N 1
ATOM 1085 C CA . LYS A 1 136 ? -16.155 -39.687 -15.019 1.00 54.75 136 LYS A CA 1
ATOM 1086 C C . LYS A 1 136 ? -16.281 -40.615 -13.824 1.00 54.75 136 LYS A C 1
ATOM 1088 O O . LYS A 1 136 ? -15.618 -40.321 -12.807 1.00 54.75 136 LYS A O 1
#

Radius of gyration: 30.07 Å; chains: 1; bounding box: 41×56×94 Å

InterPro domains:
  IPR000058 Zinc finger, AN1-type [PF01428] (34-68)
  IPR000058 Zinc finger, AN1-type [PS51039] (28-77)
  IPR000058 Zinc finger, AN1-type [SM00154] (34-76)
  IPR035896 AN1-like Zinc finger [G3DSA:4.10.1110.10] (17-94)
  IPR035896 AN1-like Zinc finger [SSF118310] (24-89)

Sequence (136 aa):
MSKKQKNPKKEDDDLDDLVNHILSSEPAKPDNECAEKTCRQKTSLMGFLCGYCRRKFCMKHRLPEKHSSACEEKAKIASRATYKQDSMRIITEEKKKPGSTYAPNGSSESKSRKNLEQRLKNKLKEHQKQRTSPNK